Protein AF-A0A2E5IYS9-F1 (afdb_monomer_lite)

Foldseek 3Di:
DDDDPPPDPPVLVVLVVVLVVLVVVLVVLVVQLVVLVVQLVVLVVQLVVCVPPPPCVVVNVVSVVSNVVSVVSNVVSVVVSVVSVVVSVVSVVVSCCVPVDDPDD

Sequence (105 aa):
MTPTKRFSGSGNSVYQAYVARQRRSLKVERSLLAQAQVRVLEAWFCCLTFSDEPGFEPDLHDARAELRDAEAELDAVEARVTRAEARLEKFERRLLSLTTGPPEA

pLDDT: mean 85.9, std 15.93, range [38.19, 98.12]

Secondary structure (DSSP, 8-state):
--------THHHHHHHHHHHHHHHHHHHHHHHHHHHHHHHHHHHHHHHHHTT-TT-HHHHHHHHHHHHHHHHHHHHHHHHHHHHHHHHHHHHHHHHHHHH-SPP-

Radius of gyration: 23.84 Å; chains: 1; bounding box: 58×21×71 Å

Structure (mmCIF, N/CA/C/O backbone):
data_AF-A0A2E5IYS9-F1
#
_entry.id   AF-A0A2E5IYS9-F1
#
loop_
_atom_site.group_PDB
_atom_site.id
_atom_site.type_symbol
_atom_site.label_atom_id
_atom_site.label_alt_id
_atom_site.label_comp_id
_atom_site.label_asym_id
_atom_site.label_entity_id
_atom_site.label_seq_id
_atom_site.pdbx_PDB_ins_code
_atom_site.Cartn_x
_atom_site.Cartn_y
_atom_site.Cartn_z
_atom_site.occupancy
_atom_site.B_iso_or_equiv
_atom_site.auth_seq_id
_atom_site.auth_comp_id
_atom_site.auth_asym_id
_atom_site.auth_atom_id
_atom_site.pdbx_PDB_model_num
ATOM 1 N N . MET A 1 1 ? -34.200 7.551 43.328 1.00 38.19 1 MET A N 1
ATOM 2 C CA . MET A 1 1 ? -33.275 6.540 42.772 1.00 38.19 1 MET A CA 1
ATOM 3 C C . MET A 1 1 ? -33.584 6.376 41.294 1.00 38.19 1 MET A C 1
ATOM 5 O O . MET A 1 1 ? -34.593 5.778 40.949 1.00 38.19 1 MET A O 1
ATOM 9 N N . THR A 1 2 ? -32.796 7.001 40.425 1.00 40.88 2 THR A N 1
ATOM 10 C CA . THR A 1 2 ? -32.927 6.866 38.970 1.00 40.88 2 THR A CA 1
ATOM 11 C C . THR A 1 2 ? -32.216 5.587 38.518 1.00 40.88 2 THR A C 1
ATOM 13 O O . THR A 1 2 ? -31.092 5.338 38.953 1.00 40.88 2 THR A O 1
ATOM 16 N N . PRO A 1 3 ? -32.838 4.746 37.675 1.00 45.06 3 PRO A N 1
ATOM 17 C CA . PRO A 1 3 ? -32.203 3.525 37.216 1.00 45.06 3 PRO A CA 1
ATOM 18 C C . PRO A 1 3 ? -31.134 3.889 36.184 1.00 45.06 3 PRO A C 1
ATOM 20 O O . PRO A 1 3 ? -31.432 4.388 35.096 1.00 45.06 3 PRO A O 1
ATOM 23 N N . THR A 1 4 ? -29.872 3.638 36.524 1.00 47.44 4 THR A N 1
ATOM 24 C CA . THR A 1 4 ? -28.757 3.647 35.579 1.00 47.44 4 THR A CA 1
ATOM 25 C C . THR A 1 4 ? -29.016 2.561 34.539 1.00 47.44 4 THR A C 1
ATOM 27 O O . THR A 1 4 ? -28.818 1.370 34.779 1.00 47.44 4 THR A O 1
ATOM 30 N N . LYS A 1 5 ? -29.507 2.973 33.363 1.00 47.66 5 LYS A N 1
ATOM 31 C CA . LYS A 1 5 ? -29.564 2.127 32.168 1.00 47.66 5 LYS A CA 1
ATOM 32 C C . LYS A 1 5 ? -28.145 1.638 31.880 1.00 47.66 5 LYS A C 1
ATOM 34 O O . LYS A 1 5 ? -27.349 2.357 31.282 1.00 47.66 5 LYS A O 1
ATOM 39 N N . ARG A 1 6 ? -27.824 0.414 32.308 1.00 46.47 6 ARG A N 1
ATOM 40 C CA . ARG A 1 6 ? -26.658 -0.322 31.818 1.00 46.47 6 ARG A CA 1
ATOM 41 C C . ARG A 1 6 ? -26.861 -0.496 30.318 1.00 46.47 6 ARG A C 1
ATOM 43 O O . ARG A 1 6 ? -27.711 -1.274 29.890 1.00 46.47 6 ARG A O 1
ATOM 50 N N . PHE A 1 7 ? -26.139 0.297 29.533 1.00 50.25 7 PHE A N 1
ATOM 51 C CA . PHE A 1 7 ? -26.120 0.173 28.084 1.00 50.25 7 PHE A CA 1
ATOM 52 C C . PHE A 1 7 ? -25.665 -1.252 27.749 1.00 50.25 7 PHE A C 1
ATOM 54 O O . PHE A 1 7 ? -24.595 -1.699 28.156 1.00 50.25 7 PHE A O 1
ATOM 61 N N . SER A 1 8 ? -26.552 -1.996 27.097 1.00 48.25 8 SER A N 1
ATOM 62 C CA . SER A 1 8 ? -26.443 -3.429 26.837 1.00 48.25 8 SER A CA 1
ATOM 63 C C . SER A 1 8 ? -25.140 -3.796 26.117 1.00 48.25 8 SER A C 1
ATOM 65 O O . SER A 1 8 ? -24.827 -3.207 25.080 1.00 48.25 8 SER A O 1
ATOM 67 N N . GLY A 1 9 ? -24.446 -4.835 26.595 1.00 55.09 9 GLY A N 1
ATOM 68 C CA . GLY A 1 9 ? -23.176 -5.358 26.060 1.00 55.09 9 GLY A CA 1
ATOM 69 C C . GLY A 1 9 ? -23.169 -5.814 24.589 1.00 55.09 9 GLY A C 1
ATOM 70 O O . GLY A 1 9 ? -22.120 -6.186 24.074 1.00 55.09 9 GLY A O 1
ATOM 71 N N . SER A 1 10 ? -24.298 -5.732 23.880 1.00 59.69 10 SER A N 1
ATOM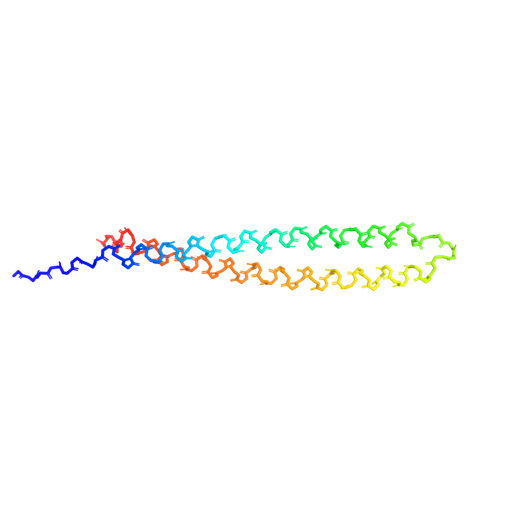 72 C CA . SER A 1 10 ? -24.412 -6.036 22.447 1.00 59.69 10 SER A CA 1
ATOM 73 C C . SER A 1 10 ? -23.680 -5.010 21.563 1.00 59.69 10 SER A C 1
ATOM 75 O 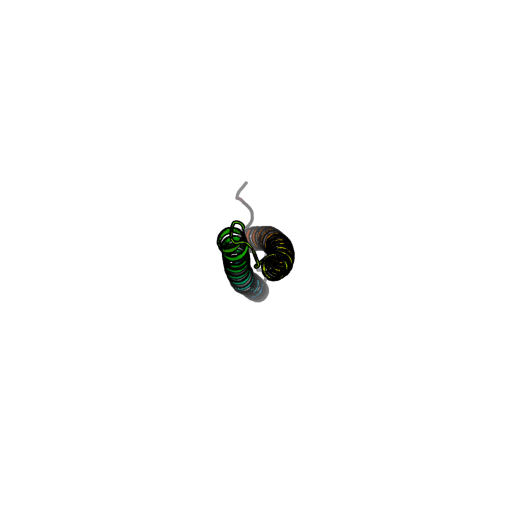O . SER A 1 10 ? -22.867 -5.393 20.719 1.00 59.69 10 SER A O 1
ATOM 77 N N . GLY A 1 11 ? -23.870 -3.704 21.804 1.00 62.50 11 GLY A N 1
ATOM 78 C CA . GLY A 1 11 ? -23.308 -2.636 20.959 1.00 62.50 11 GLY A CA 1
ATOM 79 C C . GLY A 1 11 ? -21.780 -2.527 21.016 1.00 62.50 11 GLY A C 1
ATOM 80 O O . GLY A 1 11 ? -21.137 -2.292 19.991 1.00 62.50 11 GLY A O 1
ATOM 81 N N . ASN A 1 12 ? -21.188 -2.785 22.189 1.00 71.44 12 ASN A N 1
ATOM 82 C CA . ASN A 1 12 ? -19.733 -2.847 22.339 1.00 71.44 12 ASN A CA 1
ATOM 83 C C . ASN A 1 12 ? -19.138 -4.033 21.567 1.00 71.44 12 ASN A C 1
ATOM 85 O O . ASN A 1 12 ? -18.109 -3.863 20.919 1.00 71.44 12 ASN A O 1
ATOM 89 N N . SER A 1 13 ? -19.806 -5.193 21.545 1.00 80.81 13 SER A N 1
ATOM 90 C CA . SER A 1 13 ? -19.317 -6.360 20.793 1.00 80.81 13 SER A CA 1
ATOM 91 C C . SER A 1 13 ? -19.320 -6.127 19.272 1.00 80.81 13 SER A C 1
ATOM 93 O O . SER A 1 13 ? -18.363 -6.482 18.584 1.00 80.81 13 SER A O 1
ATOM 95 N N . VAL A 1 14 ? -20.342 -5.439 18.742 1.00 89.44 14 VAL A N 1
ATOM 96 C CA . VAL A 1 14 ? -20.441 -5.114 17.308 1.00 89.44 14 VAL A CA 1
ATOM 97 C C . VAL A 1 14 ? -19.369 -4.104 16.900 1.00 89.44 14 VAL A C 1
ATOM 99 O O . VAL A 1 14 ? -18.710 -4.271 15.872 1.00 89.44 14 VAL A O 1
ATOM 102 N N . TYR A 1 15 ? -19.144 -3.071 17.716 1.00 90.38 15 TYR A N 1
ATOM 103 C CA . TYR A 1 15 ? -18.116 -2.071 17.433 1.00 90.38 15 TYR A CA 1
ATOM 104 C C . TYR A 1 15 ? -16.695 -2.651 17.545 1.00 90.38 15 TYR A C 1
ATOM 106 O O . TYR A 1 15 ? -15.847 -2.371 16.698 1.00 90.38 15 TYR A O 1
ATOM 114 N N . GLN A 1 16 ? -16.447 -3.533 18.518 1.00 91.44 16 GLN A N 1
ATOM 115 C CA . GLN A 1 16 ? -15.200 -4.302 18.610 1.00 91.44 16 GLN A CA 1
ATOM 116 C C . GLN A 1 16 ? -14.963 -5.155 17.358 1.00 91.44 16 GLN A C 1
ATOM 118 O O . GLN A 1 16 ? -13.869 -5.121 16.789 1.00 91.44 16 GLN A O 1
ATOM 123 N N . ALA A 1 17 ? -15.986 -5.871 16.881 1.00 93.56 17 ALA A N 1
ATOM 124 C CA . ALA A 1 17 ? -15.896 -6.664 15.656 1.00 93.56 17 ALA A CA 1
ATOM 125 C C . ALA A 1 17 ? -15.594 -5.793 14.423 1.00 93.56 17 ALA A C 1
ATOM 127 O O . ALA A 1 17 ? -14.787 -6.179 13.570 1.00 93.56 17 ALA A O 1
ATOM 128 N N . TYR A 1 18 ? -16.185 -4.596 14.348 1.00 94.25 18 TYR A N 1
ATOM 129 C CA . TYR A 1 18 ? -15.888 -3.620 13.302 1.00 94.25 18 TYR A CA 1
ATOM 130 C C . TYR A 1 18 ? -14.421 -3.163 13.339 1.00 94.25 18 TYR A C 1
ATOM 132 O O . TYR A 1 18 ? -13.741 -3.237 12.315 1.00 94.25 18 TYR A O 1
ATOM 140 N N . VAL A 1 19 ? -13.898 -2.766 14.505 1.00 95.31 19 VAL A N 1
ATOM 141 C CA . VAL A 1 19 ? -12.484 -2.370 14.664 1.00 95.31 19 VAL A CA 1
ATOM 142 C C . VAL A 1 19 ? -11.549 -3.524 14.292 1.00 95.31 19 VAL A C 1
ATOM 144 O O . VAL A 1 19 ? -10.589 -3.332 13.546 1.00 95.31 19 VAL A O 1
ATOM 147 N N . ALA A 1 20 ? -11.862 -4.749 14.719 1.00 95.12 20 ALA A N 1
ATOM 148 C CA . ALA A 1 20 ? -11.093 -5.935 14.349 1.00 95.12 20 ALA A CA 1
ATOM 149 C C . ALA A 1 20 ? -11.085 -6.182 12.827 1.00 95.12 20 ALA A C 1
ATOM 151 O O . ALA A 1 20 ? -10.059 -6.573 12.267 1.00 95.12 20 ALA A O 1
ATOM 152 N N . ARG A 1 21 ? -12.202 -5.923 12.133 1.00 96.06 21 ARG A N 1
ATOM 153 C CA . ARG A 1 21 ? -12.264 -5.982 10.664 1.00 96.06 21 ARG A CA 1
ATOM 154 C C . ARG A 1 21 ? -11.397 -4.902 10.017 1.00 96.06 21 ARG A C 1
ATOM 156 O O . ARG A 1 21 ? -10.685 -5.218 9.069 1.00 96.06 21 ARG A O 1
ATOM 163 N N . GLN A 1 22 ? -11.418 -3.673 10.533 1.00 96.94 22 GLN A N 1
ATOM 164 C CA . GLN A 1 22 ? -10.568 -2.587 10.030 1.00 96.94 22 GLN A CA 1
ATOM 165 C C . GLN A 1 22 ? -9.076 -2.915 10.190 1.00 96.94 22 GLN A C 1
ATOM 167 O O . GLN A 1 22 ? -8.320 -2.737 9.242 1.00 96.94 22 GLN A O 1
ATOM 172 N N . ARG A 1 23 ? -8.660 -3.508 11.320 1.00 97.00 23 ARG A N 1
ATOM 173 C CA . ARG A 1 23 ? -7.280 -4.000 11.519 1.00 97.00 23 ARG A CA 1
ATOM 174 C C . ARG A 1 23 ? -6.868 -5.038 10.477 1.00 97.00 23 ARG A C 1
ATOM 176 O O . ARG A 1 23 ? -5.776 -4.954 9.923 1.00 97.00 23 ARG A O 1
ATOM 183 N N . ARG A 1 24 ? -7.741 -6.011 10.187 1.00 96.94 24 ARG A N 1
ATOM 184 C CA . ARG A 1 24 ? -7.480 -7.012 9.137 1.00 96.94 24 ARG A CA 1
ATOM 185 C C . ARG A 1 24 ? -7.373 -6.368 7.758 1.00 96.94 24 ARG A C 1
ATOM 187 O O . ARG A 1 24 ? -6.467 -6.717 7.015 1.00 96.94 24 ARG A O 1
ATOM 194 N N . SER A 1 25 ? -8.254 -5.418 7.447 1.00 94.88 25 SER A N 1
ATOM 195 C CA . SER A 1 25 ? -8.195 -4.662 6.192 1.00 94.88 25 SER A CA 1
ATOM 196 C C . SER A 1 25 ? -6.878 -3.899 6.065 1.00 94.88 25 SER A C 1
ATOM 198 O O . SER A 1 25 ? -6.211 -4.012 5.046 1.00 94.88 25 SER A O 1
ATOM 200 N N . LEU A 1 26 ? -6.458 -3.188 7.116 1.00 96.19 26 LEU A N 1
ATOM 201 C CA . LEU A 1 26 ? -5.195 -2.452 7.127 1.00 96.19 26 LEU A CA 1
ATOM 202 C C . LEU A 1 26 ? -3.985 -3.381 6.964 1.00 96.19 26 LEU A C 1
ATOM 204 O O . LEU A 1 26 ? -3.026 -3.024 6.290 1.00 9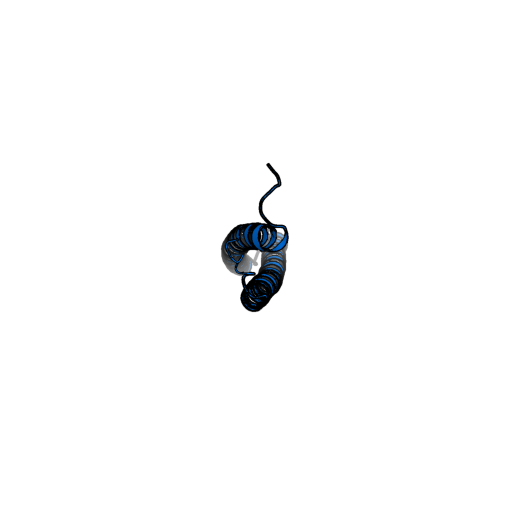6.19 26 LEU A O 1
ATOM 208 N N . LYS A 1 27 ? -4.028 -4.589 7.539 1.00 96.94 27 LYS A N 1
ATOM 209 C CA . LYS A 1 27 ? -2.978 -5.591 7.321 1.00 96.94 27 LYS A CA 1
ATOM 210 C C . LYS A 1 27 ? -2.842 -5.949 5.836 1.00 96.94 27 LYS A C 1
ATOM 212 O O . LYS A 1 27 ? -1.721 -6.046 5.358 1.00 96.94 27 LYS A O 1
ATOM 217 N N . VAL A 1 28 ? -3.960 -6.109 5.123 1.00 95.69 28 VAL A N 1
ATOM 218 C CA . VAL A 1 28 ? -3.953 -6.363 3.672 1.00 95.69 28 VAL A CA 1
ATOM 219 C C . VAL A 1 28 ? -3.379 -5.168 2.911 1.00 95.69 28 VAL A C 1
ATOM 221 O O . VAL A 1 28 ? -2.500 -5.360 2.082 1.00 95.69 28 VAL A O 1
ATOM 224 N N . GLU A 1 29 ? -3.805 -3.942 3.229 1.00 94.88 29 GLU A N 1
ATOM 225 C CA . GLU A 1 29 ? -3.270 -2.720 2.601 1.00 94.88 29 GLU A CA 1
ATOM 226 C C . GLU A 1 29 ? -1.752 -2.585 2.809 1.00 94.88 29 GLU A C 1
ATOM 228 O O . GLU A 1 29 ? -1.025 -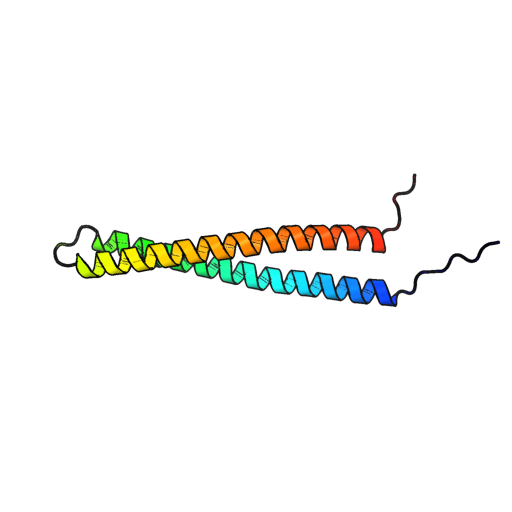2.284 1.872 1.00 94.88 29 GLU A O 1
ATOM 233 N N . ARG A 1 30 ? -1.242 -2.897 4.007 1.00 97.06 30 ARG A N 1
ATOM 234 C CA . ARG A 1 30 ? 0.206 -2.913 4.280 1.00 97.06 30 ARG A CA 1
ATOM 235 C C . ARG A 1 30 ? 0.947 -4.006 3.506 1.00 97.06 30 ARG A C 1
ATOM 237 O O . ARG A 1 30 ? 2.092 -3.803 3.120 1.00 97.06 30 ARG A O 1
ATOM 244 N N . SER A 1 31 ? 0.319 -5.158 3.273 1.00 97.06 31 SER A N 1
ATOM 245 C CA . SER A 1 31 ? 0.893 -6.188 2.399 1.00 97.06 31 SER A CA 1
ATOM 246 C C . SER A 1 31 ? 0.951 -5.732 0.941 1.00 97.06 31 SER A C 1
ATOM 248 O O . SER A 1 31 ? 1.946 -6.004 0.280 1.00 97.06 31 SER A O 1
ATOM 250 N N . LEU A 1 32 ? -0.069 -5.016 0.456 1.00 95.94 32 LEU A N 1
ATOM 251 C CA . LEU A 1 32 ? -0.046 -4.406 -0.878 1.00 95.94 32 LEU A CA 1
ATOM 252 C C . LEU A 1 32 ? 1.035 -3.327 -0.981 1.00 95.94 32 LEU A C 1
ATOM 254 O O . LEU A 1 32 ? 1.748 -3.289 -1.974 1.00 95.94 32 LEU A O 1
ATOM 258 N N . LEU A 1 33 ? 1.210 -2.512 0.064 1.00 97.75 33 LEU A N 1
ATOM 259 C CA . LEU A 1 33 ? 2.282 -1.517 0.125 1.00 97.75 33 LEU A CA 1
ATOM 260 C C . LEU A 1 33 ? 3.657 -2.173 -0.025 1.00 97.75 33 LEU A C 1
ATOM 262 O O . LEU A 1 33 ? 4.448 -1.756 -0.862 1.00 97.75 33 LEU A O 1
ATOM 266 N N . ALA A 1 34 ? 3.916 -3.242 0.730 1.00 97.06 34 ALA A N 1
ATOM 267 C CA . ALA A 1 34 ? 5.174 -3.975 0.619 1.00 97.06 34 ALA A CA 1
ATOM 268 C C . ALA A 1 34 ? 5.393 -4.551 -0.794 1.00 97.06 34 ALA A C 1
ATOM 270 O O . ALA A 1 34 ? 6.511 -4.529 -1.296 1.00 97.06 34 ALA A O 1
ATOM 271 N N . GLN A 1 35 ? 4.338 -5.040 -1.454 1.00 97.25 35 GLN A N 1
ATOM 272 C CA . GLN A 1 35 ? 4.430 -5.533 -2.834 1.00 97.25 35 GLN A CA 1
ATOM 273 C C . GLN A 1 35 ? 4.727 -4.408 -3.832 1.00 97.25 35 GLN A C 1
ATOM 275 O O . GLN A 1 35 ? 5.578 -4.587 -4.697 1.00 97.25 35 GLN A O 1
ATOM 280 N N . ALA A 1 36 ? 4.078 -3.249 -3.694 1.00 96.00 36 ALA A N 1
ATOM 281 C CA . ALA A 1 36 ? 4.343 -2.084 -4.537 1.00 96.00 36 ALA A CA 1
ATOM 282 C C . ALA A 1 36 ? 5.787 -1.581 -4.365 1.00 96.00 36 ALA A C 1
ATOM 284 O O . ALA A 1 36 ? 6.465 -1.310 -5.350 1.00 96.00 36 ALA A O 1
ATOM 285 N N . GLN A 1 37 ? 6.299 -1.554 -3.129 1.00 97.81 37 GLN A N 1
ATOM 286 C CA . GLN A 1 37 ? 7.698 -1.209 -2.852 1.00 97.81 37 GLN A CA 1
ATOM 287 C C . GLN A 1 37 ? 8.676 -2.164 -3.547 1.00 97.81 37 GLN A C 1
ATOM 289 O O . GLN A 1 37 ? 9.656 -1.712 -4.134 1.00 97.81 37 GLN A O 1
ATOM 294 N N . VAL A 1 38 ? 8.407 -3.475 -3.518 1.00 97.19 38 VAL A N 1
ATOM 295 C CA . VAL A 1 38 ? 9.230 -4.464 -4.235 1.00 97.19 38 VAL A CA 1
ATOM 296 C C . VAL A 1 38 ? 9.189 -4.222 -5.743 1.00 97.19 38 VAL A C 1
ATOM 298 O O . VAL A 1 38 ? 10.247 -4.185 -6.359 1.00 97.19 38 VAL A O 1
ATOM 301 N N . ARG A 1 39 ? 8.010 -3.971 -6.327 1.00 95.00 39 ARG A N 1
ATOM 302 C CA . ARG A 1 39 ? 7.881 -3.681 -7.767 1.00 95.00 39 ARG A CA 1
ATOM 303 C C . ARG A 1 39 ? 8.667 -2.450 -8.199 1.00 95.00 39 ARG A C 1
ATOM 305 O O . ARG A 1 39 ? 9.333 -2.489 -9.226 1.00 95.00 39 ARG A O 1
ATOM 312 N N . VAL A 1 40 ? 8.615 -1.374 -7.415 1.00 96.94 40 VAL A N 1
ATOM 313 C CA . VAL A 1 40 ? 9.409 -0.166 -7.689 1.00 96.94 40 VAL A CA 1
ATOM 314 C C . VAL A 1 40 ? 10.899 -0.493 -7.674 1.00 96.94 40 VAL A C 1
ATOM 316 O O . VAL A 1 40 ? 11.622 -0.085 -8.578 1.00 96.94 40 VAL A O 1
ATOM 319 N N . LEU A 1 41 ? 11.364 -1.266 -6.688 1.00 96.06 41 LEU A N 1
ATOM 320 C CA . LEU A 1 41 ? 12.767 -1.679 -6.613 1.00 96.06 41 LEU A CA 1
ATOM 321 C C . LEU A 1 41 ? 13.181 -2.564 -7.796 1.00 96.06 41 LEU A C 1
ATOM 323 O O . LEU A 1 41 ? 14.273 -2.379 -8.328 1.00 96.06 41 LEU A O 1
ATOM 327 N N . GLU A 1 42 ? 12.323 -3.492 -8.221 1.00 93.44 42 GLU A N 1
ATOM 328 C CA . GLU A 1 42 ? 12.553 -4.343 -9.394 1.00 93.44 42 GLU A CA 1
ATOM 329 C C . GLU A 1 42 ? 12.662 -3.503 -10.674 1.00 93.44 42 GLU A C 1
ATOM 331 O O . GLU A 1 42 ? 13.664 -3.599 -11.384 1.00 93.44 42 GLU A O 1
ATOM 336 N N . ALA A 1 43 ? 11.699 -2.613 -10.925 1.00 91.69 43 ALA A N 1
ATOM 337 C CA . ALA A 1 43 ? 11.705 -1.738 -12.098 1.00 91.69 43 ALA A CA 1
ATOM 338 C C . ALA A 1 43 ? 12.904 -0.772 -12.097 1.00 91.69 43 ALA A C 1
ATOM 340 O O . ALA A 1 43 ? 13.530 -0.526 -13.133 1.00 91.69 43 ALA A O 1
ATOM 341 N N . TRP A 1 44 ? 13.275 -0.259 -10.922 1.00 94.81 44 TRP A N 1
ATOM 342 C CA . TRP A 1 44 ? 14.450 0.591 -10.761 1.00 94.81 44 TRP A CA 1
ATOM 343 C C . TRP A 1 44 ? 15.747 -0.169 -11.052 1.00 94.81 44 TRP A C 1
ATOM 345 O O . TRP A 1 44 ? 16.619 0.340 -11.759 1.00 94.81 44 TRP A O 1
ATOM 355 N N . PHE A 1 45 ? 15.865 -1.409 -10.569 1.00 92.19 45 PHE A N 1
ATOM 356 C CA . PHE A 1 45 ? 17.017 -2.265 -10.845 1.00 92.19 45 PHE A CA 1
ATOM 357 C C . PHE A 1 45 ? 17.141 -2.595 -12.339 1.00 92.19 45 PHE A C 1
ATOM 359 O O . PHE A 1 45 ? 18.245 -2.531 -12.884 1.00 92.19 45 PHE A O 1
ATOM 366 N N . CYS A 1 46 ? 16.027 -2.872 -13.024 1.00 87.44 46 CYS A N 1
ATOM 367 C CA . CYS A 1 46 ? 16.005 -3.028 -14.479 1.00 87.44 46 CYS A CA 1
ATOM 368 C C . CYS A 1 46 ? 16.526 -1.769 -15.184 1.00 87.44 46 CYS A C 1
ATOM 370 O O . CYS A 1 46 ? 17.432 -1.865 -16.009 1.00 87.44 46 CYS A O 1
ATOM 372 N N . CYS A 1 47 ? 16.036 -0.584 -14.807 1.00 88.00 47 CYS A N 1
ATOM 373 C CA . CYS A 1 47 ? 16.506 0.678 -15.385 1.00 88.00 47 CYS A CA 1
ATOM 374 C C . CYS A 1 47 ? 18.016 0.892 -15.212 1.00 88.00 47 CYS A C 1
ATOM 376 O O . CYS A 1 47 ? 18.667 1.372 -16.138 1.00 88.00 47 CYS A O 1
ATOM 378 N N . LEU A 1 48 ? 18.570 0.557 -14.043 1.00 87.62 48 LEU A N 1
ATOM 379 C CA . LEU A 1 48 ? 20.004 0.688 -13.781 1.00 87.62 48 LEU A CA 1
ATOM 380 C C . LEU A 1 48 ? 20.855 -0.334 -14.527 1.00 87.62 48 LEU A C 1
ATOM 382 O O . LEU A 1 48 ? 21.957 -0.012 -14.951 1.00 87.62 48 LEU A O 1
ATOM 386 N N . THR A 1 49 ? 20.374 -1.569 -14.656 1.00 85.19 49 THR A N 1
ATOM 387 C CA . THR A 1 49 ? 21.166 -2.651 -15.255 1.00 85.19 49 THR A CA 1
ATOM 388 C C . THR A 1 49 ? 21.464 -2.363 -16.724 1.00 85.19 49 THR A C 1
ATOM 390 O O . THR A 1 49 ? 22.573 -2.614 -17.183 1.00 85.19 49 THR A O 1
ATOM 393 N N . PHE A 1 50 ? 20.502 -1.783 -17.442 1.00 77.19 50 PHE A N 1
ATOM 394 C CA . PHE A 1 50 ? 20.629 -1.528 -18.876 1.00 77.19 50 PHE A CA 1
ATOM 395 C C . PHE A 1 50 ? 21.069 -0.099 -19.215 1.00 77.19 50 PHE A C 1
ATOM 397 O O . PHE A 1 50 ? 21.294 0.185 -20.386 1.00 77.19 50 PHE A O 1
ATOM 404 N N . SER A 1 51 ? 21.216 0.811 -18.236 1.00 79.50 51 SER A N 1
ATOM 405 C CA . SER A 1 51 ? 21.433 2.247 -18.506 1.00 79.50 51 SER A CA 1
ATOM 406 C C . SER A 1 51 ? 22.687 2.569 -19.317 1.00 79.50 51 SER A C 1
ATOM 408 O O . SER A 1 51 ? 22.697 3.586 -20.010 1.00 79.50 51 SER A O 1
ATOM 410 N N . ASP A 1 52 ? 23.705 1.711 -19.240 1.00 82.75 52 ASP A N 1
ATOM 411 C CA . ASP A 1 52 ? 25.002 1.902 -19.894 1.00 82.75 52 ASP A CA 1
ATOM 412 C C . ASP A 1 52 ? 25.252 0.905 -21.044 1.00 82.75 52 ASP A C 1
ATOM 414 O O . ASP A 1 52 ? 26.331 0.917 -21.643 1.00 82.75 52 ASP A O 1
ATOM 418 N N . GLU A 1 53 ? 24.279 0.045 -21.375 1.00 80.19 53 GLU A N 1
ATOM 419 C CA . GLU A 1 53 ? 24.424 -0.945 -22.447 1.00 80.19 53 GLU A CA 1
ATOM 420 C C . GLU A 1 53 ? 23.906 -0.399 -23.793 1.00 80.19 53 GLU A C 1
ATOM 422 O O . GLU A 1 53 ? 22.705 -0.160 -23.953 1.00 80.19 53 GLU A O 1
ATOM 427 N N . PRO A 1 54 ? 24.781 -0.203 -24.799 1.00 81.12 54 PRO A N 1
ATOM 428 C CA . PRO A 1 54 ? 24.351 0.254 -26.117 1.00 81.12 54 PRO A CA 1
ATOM 429 C C . PRO A 1 54 ? 23.489 -0.810 -26.811 1.00 81.12 54 PRO A C 1
ATOM 431 O O . PRO A 1 54 ? 23.836 -1.991 -26.809 1.00 81.12 54 PRO A O 1
ATOM 434 N N . GLY A 1 55 ? 22.400 -0.387 -27.461 1.00 83.38 55 GLY A N 1
ATOM 435 C CA . GLY A 1 55 ? 21.464 -1.279 -28.158 1.00 83.38 55 GLY A CA 1
ATOM 436 C C . GLY A 1 55 ? 20.234 -1.698 -27.344 1.00 83.38 55 GLY A C 1
ATOM 437 O O . GLY A 1 55 ? 19.356 -2.356 -27.900 1.00 83.38 55 GLY A O 1
ATOM 438 N N . PHE A 1 56 ? 20.146 -1.298 -26.072 1.00 82.50 56 PHE A N 1
ATOM 439 C CA . PHE A 1 56 ? 19.001 -1.543 -25.183 1.00 82.50 56 PHE A CA 1
ATOM 440 C C . PHE A 1 56 ? 18.094 -0.313 -25.018 1.00 82.50 56 PHE A C 1
ATOM 442 O O . PHE A 1 56 ? 17.280 -0.253 -24.101 1.00 82.50 56 PHE A O 1
ATOM 449 N N . GLU A 1 57 ? 18.204 0.700 -25.880 1.00 85.38 57 GLU A N 1
ATOM 450 C CA . GLU A 1 57 ? 17.436 1.945 -25.756 1.00 85.38 57 GLU A CA 1
ATOM 451 C C . GLU A 1 57 ? 15.905 1.741 -25.742 1.00 85.38 57 GLU A C 1
ATOM 453 O O . GLU A 1 57 ? 15.243 2.420 -24.949 1.00 85.38 57 GLU A O 1
ATOM 458 N N . PRO A 1 58 ? 15.314 0.836 -26.555 1.00 79.38 58 PRO A N 1
ATOM 459 C CA . PRO A 1 58 ? 13.888 0.517 -26.469 1.00 79.38 58 PRO A CA 1
ATOM 460 C C . PRO A 1 58 ? 13.515 -0.145 -25.136 1.00 79.38 58 PRO A C 1
ATOM 462 O O . PRO A 1 58 ? 12.571 0.291 -24.485 1.00 79.38 58 PRO A O 1
ATOM 465 N N . ASP A 1 59 ? 14.307 -1.118 -24.682 1.00 83.62 59 ASP A N 1
ATOM 466 C CA . ASP A 1 59 ? 14.060 -1.833 -23.424 1.00 83.62 59 ASP A CA 1
ATOM 467 C C . ASP A 1 59 ? 14.188 -0.894 -22.212 1.00 83.62 59 ASP A C 1
ATOM 469 O O . ASP A 1 59 ? 13.407 -0.959 -21.266 1.00 83.62 59 ASP A O 1
ATOM 473 N N . LEU A 1 60 ? 15.122 0.060 -22.264 1.00 87.19 60 LEU A N 1
ATOM 474 C CA . LEU A 1 60 ? 15.252 1.151 -21.295 1.00 87.19 60 LEU A CA 1
ATOM 475 C C . LEU A 1 60 ? 14.049 2.095 -21.298 1.00 87.19 60 LEU A C 1
ATOM 477 O O . LEU A 1 60 ? 13.692 2.635 -20.249 1.00 87.19 60 LEU A O 1
ATOM 481 N N . HIS A 1 61 ? 13.460 2.365 -22.464 1.00 89.75 61 HIS A N 1
ATOM 482 C CA . HIS A 1 61 ? 12.266 3.200 -22.554 1.00 89.75 61 HIS A CA 1
ATOM 483 C C . HIS A 1 61 ? 11.086 2.529 -21.853 1.00 89.75 61 HIS A C 1
ATOM 485 O O . HIS A 1 61 ? 10.434 3.172 -21.023 1.00 89.75 61 HIS A O 1
ATOM 491 N N . ASP A 1 62 ? 10.880 1.245 -22.134 1.00 88.94 62 ASP A N 1
ATOM 492 C CA . ASP A 1 62 ? 9.817 0.439 -21.542 1.00 88.94 62 ASP A CA 1
ATOM 493 C C . ASP A 1 62 ? 10.046 0.260 -20.034 1.00 88.94 62 ASP A C 1
ATOM 495 O O . ASP A 1 62 ? 9.156 0.569 -19.242 1.00 88.94 62 ASP A O 1
ATOM 499 N N . ALA A 1 63 ? 11.270 -0.064 -19.600 1.00 88.88 63 ALA A N 1
ATOM 500 C CA . ALA A 1 63 ? 11.619 -0.158 -18.180 1.00 88.88 63 ALA A CA 1
ATOM 501 C C . ALA A 1 63 ? 11.369 1.159 -17.417 1.00 88.88 63 ALA A C 1
ATOM 503 O O . ALA A 1 63 ? 10.893 1.157 -16.281 1.00 88.88 63 ALA A O 1
ATOM 504 N N . ARG A 1 64 ? 11.633 2.318 -18.040 1.00 92.00 64 ARG A N 1
ATOM 505 C CA . ARG A 1 64 ? 11.331 3.637 -17.448 1.00 92.00 64 ARG A CA 1
ATOM 506 C C . ARG A 1 64 ? 9.839 3.952 -17.412 1.00 92.00 64 ARG A C 1
ATOM 508 O O . ARG A 1 64 ? 9.434 4.823 -16.637 1.00 92.00 64 ARG A O 1
ATOM 515 N N . ALA A 1 65 ? 9.044 3.372 -18.305 1.00 93.25 65 ALA A N 1
ATOM 516 C CA . ALA A 1 65 ? 7.592 3.480 -18.249 1.00 93.25 65 ALA A CA 1
ATOM 517 C C . ALA A 1 65 ? 7.056 2.618 -17.099 1.00 93.25 65 ALA A C 1
ATOM 519 O O . ALA A 1 65 ? 6.337 3.137 -16.249 1.00 93.25 65 ALA A O 1
ATOM 520 N N . GLU A 1 66 ? 7.517 1.370 -16.993 1.00 93.00 66 GLU A N 1
ATOM 521 C CA . GLU A 1 66 ? 7.169 0.467 -15.891 1.00 93.00 66 GLU A CA 1
ATOM 522 C C . GLU A 1 66 ? 7.548 1.039 -14.522 1.00 93.00 66 GLU A C 1
ATOM 524 O O . GLU A 1 66 ? 6.746 0.981 -13.593 1.00 93.00 66 GLU A O 1
ATOM 529 N N . LEU A 1 67 ? 8.730 1.653 -14.395 1.00 95.19 67 LEU A N 1
ATOM 530 C CA . LEU A 1 67 ? 9.137 2.316 -13.155 1.00 95.19 67 LEU A CA 1
ATOM 531 C C . LEU A 1 67 ? 8.168 3.441 -12.772 1.00 95.19 67 LEU A C 1
ATOM 533 O O . LEU A 1 67 ? 7.746 3.512 -11.623 1.00 95.19 67 LEU A O 1
ATOM 537 N N . ARG A 1 68 ? 7.770 4.284 -13.732 1.00 96.81 68 ARG A N 1
ATOM 538 C CA . ARG A 1 68 ? 6.814 5.375 -13.482 1.00 96.81 68 ARG A CA 1
ATOM 539 C C . ARG A 1 68 ? 5.442 4.853 -13.061 1.00 96.81 68 ARG A C 1
ATOM 541 O O . ARG A 1 68 ? 4.826 5.418 -12.159 1.00 96.81 68 ARG A O 1
ATOM 548 N N . ASP A 1 69 ? 4.976 3.778 -13.687 1.00 96.44 69 ASP A N 1
ATOM 549 C CA . ASP A 1 69 ? 3.708 3.145 -13.326 1.00 96.44 69 ASP A CA 1
ATOM 550 C C . ASP A 1 69 ? 3.779 2.506 -11.929 1.00 96.44 69 ASP A C 1
ATOM 552 O O . ASP A 1 69 ? 2.850 2.658 -11.130 1.00 96.44 69 ASP A O 1
ATOM 556 N N . ALA A 1 70 ? 4.896 1.852 -11.596 1.00 95.44 70 ALA A N 1
ATOM 557 C CA . ALA A 1 70 ? 5.133 1.275 -10.276 1.00 95.44 70 ALA A CA 1
ATOM 558 C C . ALA A 1 70 ? 5.214 2.352 -9.179 1.00 95.44 70 ALA A C 1
ATOM 560 O O . ALA A 1 70 ? 4.635 2.175 -8.106 1.00 95.44 70 ALA A O 1
ATOM 561 N N . GLU A 1 71 ? 5.883 3.480 -9.441 1.00 97.75 71 GLU A N 1
ATOM 562 C CA . GLU A 1 71 ? 5.944 4.632 -8.529 1.00 97.75 71 GLU A CA 1
ATOM 563 C C . GLU A 1 71 ? 4.546 5.218 -8.285 1.00 97.75 71 GLU A C 1
ATOM 565 O O . GLU A 1 71 ? 4.156 5.450 -7.140 1.00 97.75 71 GLU A O 1
ATOM 570 N N . ALA A 1 72 ? 3.743 5.373 -9.341 1.00 97.25 72 ALA A N 1
ATOM 571 C CA . ALA A 1 72 ? 2.368 5.849 -9.215 1.00 97.25 72 ALA A CA 1
ATOM 572 C C . ALA A 1 72 ? 1.474 4.873 -8.421 1.00 97.25 72 ALA A C 1
ATOM 574 O O . ALA A 1 72 ? 0.624 5.305 -7.632 1.00 97.25 72 ALA A O 1
ATOM 575 N N . GLU A 1 73 ? 1.651 3.558 -8.604 1.00 96.69 73 GLU A N 1
ATOM 576 C CA . GLU A 1 73 ? 0.966 2.536 -7.801 1.00 96.69 73 GLU A CA 1
ATOM 577 C C . GLU A 1 73 ? 1.377 2.633 -6.324 1.00 96.69 73 GLU A C 1
ATOM 579 O O . GLU A 1 73 ? 0.509 2.603 -5.443 1.00 96.69 73 GLU A O 1
ATOM 584 N N . LEU A 1 74 ? 2.675 2.794 -6.049 1.00 97.88 74 LEU A N 1
ATOM 585 C CA . LEU A 1 74 ? 3.207 2.942 -4.698 1.00 97.88 74 LEU A CA 1
ATOM 586 C C . LEU A 1 74 ? 2.595 4.156 -3.989 1.00 97.88 74 LEU A C 1
ATOM 588 O O . LEU A 1 74 ? 1.999 3.985 -2.923 1.00 97.88 74 LEU A O 1
ATOM 592 N N . ASP A 1 75 ? 2.635 5.336 -4.609 1.00 98.12 75 ASP A N 1
ATOM 593 C CA . ASP A 1 75 ? 2.052 6.568 -4.062 1.00 98.12 75 ASP A CA 1
ATOM 594 C C . ASP A 1 75 ? 0.558 6.397 -3.728 1.00 98.12 75 ASP A C 1
ATOM 596 O O . ASP A 1 75 ? 0.062 6.811 -2.669 1.00 98.12 75 ASP A O 1
ATOM 600 N N . ALA A 1 76 ? -0.192 5.745 -4.623 1.00 97.12 76 ALA A N 1
ATOM 601 C CA . ALA A 1 76 ? -1.614 5.491 -4.425 1.00 97.12 76 ALA A CA 1
ATOM 602 C C . ALA A 1 76 ? -1.878 4.550 -3.237 1.00 97.12 76 ALA A C 1
ATOM 604 O O . ALA A 1 76 ? -2.822 4.765 -2.463 1.00 97.12 76 ALA A O 1
ATOM 605 N N . VAL A 1 77 ? -1.069 3.499 -3.081 1.00 96.06 77 VAL A N 1
ATOM 606 C CA . VAL A 1 77 ? -1.196 2.540 -1.978 1.00 96.06 77 VAL A CA 1
ATOM 607 C C . VAL A 1 77 ? -0.745 3.156 -0.652 1.00 96.06 77 VAL A C 1
ATOM 609 O O . VAL A 1 77 ? -1.440 2.984 0.353 1.00 96.06 77 VAL A O 1
ATOM 612 N N . GLU A 1 78 ? 0.329 3.944 -0.632 1.00 97.81 78 GLU A N 1
ATOM 613 C CA . GLU A 1 78 ? 0.766 4.695 0.550 1.00 97.81 78 GLU A CA 1
ATOM 614 C C . GLU A 1 78 ? -0.344 5.614 1.063 1.00 97.81 78 GLU A C 1
ATOM 616 O O . GLU A 1 78 ? -0.745 5.531 2.230 1.00 97.81 78 GLU A O 1
ATOM 621 N N . ALA A 1 79 ? -0.953 6.401 0.171 1.00 97.25 79 ALA A N 1
ATOM 622 C CA . ALA A 1 79 ? -2.064 7.275 0.528 1.00 97.25 79 ALA A CA 1
ATOM 623 C C . ALA A 1 79 ? -3.264 6.503 1.112 1.00 97.25 79 ALA A C 1
ATOM 625 O O . ALA A 1 79 ? -3.938 6.986 2.034 1.00 97.25 79 ALA A O 1
ATOM 626 N N . ARG A 1 80 ? -3.556 5.297 0.603 1.00 96.69 80 ARG A N 1
ATOM 627 C CA . ARG A 1 80 ? -4.612 4.423 1.144 1.00 96.69 80 ARG A CA 1
ATOM 628 C C . ARG A 1 80 ? -4.273 3.930 2.546 1.00 96.69 80 ARG A C 1
ATOM 630 O O . ARG A 1 80 ? -5.140 4.009 3.421 1.00 96.69 80 ARG A O 1
ATOM 637 N N . VAL A 1 81 ? -3.042 3.466 2.767 1.00 97.69 81 VAL A N 1
ATOM 638 C CA . VAL A 1 81 ? -2.562 2.998 4.076 1.00 97.69 81 VAL A CA 1
ATOM 639 C C . VAL A 1 81 ? -2.645 4.125 5.101 1.00 97.69 81 VAL A C 1
ATOM 641 O O . VAL A 1 81 ? -3.308 3.946 6.122 1.00 97.69 81 VAL A O 1
ATOM 644 N N . THR A 1 82 ? -2.109 5.312 4.803 1.00 97.81 82 THR A N 1
ATOM 645 C CA . THR A 1 82 ? -2.158 6.467 5.716 1.00 97.81 82 THR A CA 1
ATOM 646 C C . THR A 1 82 ? -3.594 6.828 6.105 1.00 97.81 82 THR A C 1
ATOM 648 O O . THR A 1 82 ? -3.910 7.033 7.280 1.00 97.81 82 THR A O 1
ATOM 651 N N . ARG A 1 83 ? -4.517 6.862 5.133 1.00 96.94 83 ARG A N 1
ATOM 652 C CA . ARG A 1 83 ? -5.940 7.136 5.408 1.00 96.94 83 ARG A CA 1
ATOM 653 C C . ARG A 1 83 ? -6.582 6.037 6.254 1.00 96.94 83 ARG A C 1
ATOM 655 O O . ARG A 1 83 ? -7.413 6.336 7.116 1.00 96.94 83 ARG A O 1
ATOM 662 N N . ALA A 1 84 ? -6.251 4.775 5.994 1.00 94.88 84 ALA A N 1
ATOM 663 C CA . ALA A 1 84 ? -6.773 3.642 6.749 1.00 94.88 84 ALA A CA 1
ATOM 664 C C . ALA A 1 84 ? -6.265 3.646 8.200 1.00 94.88 84 ALA A C 1
ATOM 666 O O . ALA A 1 84 ? -7.061 3.419 9.113 1.00 94.88 84 ALA A O 1
ATOM 667 N N . GLU A 1 85 ? -4.994 3.978 8.420 1.00 97.50 85 GLU A N 1
ATOM 668 C CA . GLU A 1 85 ? -4.383 4.128 9.745 1.00 97.50 85 GLU A CA 1
ATOM 6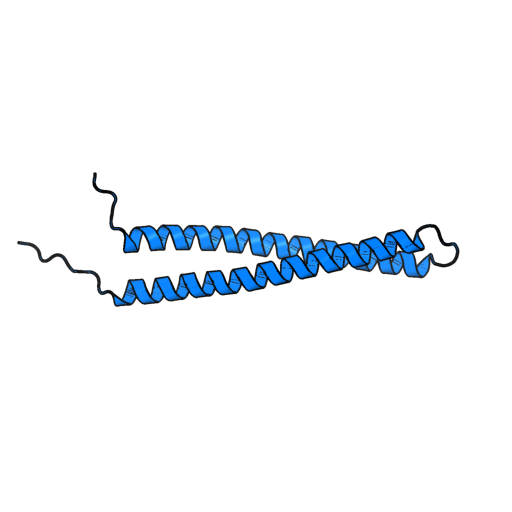69 C C . GLU A 1 85 ? -5.059 5.231 10.555 1.00 97.50 85 GLU A C 1
ATOM 671 O O . GLU A 1 85 ? -5.564 4.962 11.646 1.00 97.50 85 GLU A O 1
ATOM 676 N N . ALA A 1 86 ? -5.195 6.432 9.987 1.00 96.44 86 ALA A N 1
ATOM 677 C CA . ALA A 1 86 ? -5.854 7.553 10.658 1.00 96.44 86 ALA A CA 1
ATOM 678 C C . ALA A 1 86 ? -7.314 7.233 11.042 1.00 96.44 86 ALA A C 1
ATOM 680 O O . ALA A 1 86 ? -7.800 7.586 12.122 1.00 96.44 86 ALA A O 1
ATOM 681 N N . ARG A 1 87 ? -8.044 6.526 10.166 1.00 95.31 87 ARG A N 1
ATOM 682 C CA . ARG A 1 87 ? -9.414 6.072 10.455 1.00 95.31 87 ARG A CA 1
ATOM 683 C C . ARG A 1 87 ? -9.442 5.029 11.565 1.00 95.31 87 ARG A C 1
ATOM 685 O O . ARG A 1 87 ? -10.305 5.117 12.440 1.00 95.31 87 ARG A O 1
ATOM 692 N N . LEU A 1 88 ? -8.544 4.047 11.523 1.00 96.25 88 LEU A N 1
ATOM 693 C CA . LEU A 1 88 ? -8.465 3.001 12.535 1.00 96.25 88 LEU A CA 1
ATOM 694 C C . LEU A 1 88 ? -8.143 3.595 13.908 1.00 96.25 88 LEU A C 1
ATOM 696 O O . LEU A 1 88 ? -8.852 3.290 14.862 1.00 96.25 88 LEU A O 1
ATOM 700 N N . GLU A 1 89 ? -7.176 4.505 13.990 1.00 96.44 89 GLU A N 1
ATOM 701 C CA . GLU A 1 89 ? -6.792 5.186 15.228 1.00 96.44 89 GLU A CA 1
ATOM 702 C C . GLU A 1 89 ? -7.984 5.933 15.856 1.00 96.44 89 GLU A C 1
ATOM 704 O O . GLU A 1 89 ? -8.266 5.817 17.054 1.00 96.44 89 GLU A O 1
ATOM 709 N N . LYS A 1 90 ? -8.768 6.647 15.034 1.00 95.25 90 LYS A N 1
ATOM 710 C CA . LYS A 1 90 ? -10.022 7.277 15.478 1.00 95.25 90 LYS A CA 1
ATOM 711 C C . LYS A 1 90 ? -11.005 6.246 16.037 1.00 95.25 90 LYS A C 1
ATOM 713 O O . LYS A 1 90 ? -11.660 6.500 17.053 1.00 95.25 90 LYS A O 1
ATOM 718 N N . PHE A 1 91 ? -11.146 5.097 15.377 1.00 93.25 91 PHE A N 1
ATOM 719 C CA . PHE A 1 91 ? -12.069 4.066 15.835 1.00 93.25 91 PHE A CA 1
ATOM 720 C C . PHE A 1 91 ? -11.611 3.396 17.131 1.00 93.25 91 PHE A C 1
ATOM 722 O O . PHE A 1 91 ? -12.454 3.129 17.990 1.00 93.25 91 PHE A O 1
ATOM 729 N N . GLU A 1 92 ? -10.310 3.178 17.290 1.00 93.44 92 GLU A N 1
ATOM 730 C CA . GLU A 1 92 ? -9.694 2.611 18.489 1.00 93.44 92 GLU A CA 1
ATOM 731 C C . GLU A 1 92 ? -9.838 3.538 19.695 1.00 93.44 92 GLU A C 1
ATOM 733 O O . GLU A 1 92 ? -10.261 3.078 20.755 1.00 93.44 92 GLU A O 1
ATOM 738 N N . ARG A 1 93 ? -9.623 4.850 19.529 1.00 92.62 93 ARG A N 1
ATOM 739 C CA . ARG A 1 93 ? -9.883 5.837 20.593 1.00 92.62 93 ARG A CA 1
ATOM 740 C C . ARG A 1 93 ? -11.332 5.809 21.069 1.00 92.62 93 ARG A C 1
ATOM 742 O O . ARG A 1 93 ? -11.601 5.794 22.269 1.00 92.62 93 ARG A O 1
ATOM 749 N N . ARG A 1 94 ? -12.285 5.745 20.133 1.00 90.25 94 ARG A N 1
ATOM 750 C CA . ARG A 1 94 ? -13.706 5.611 20.483 1.00 90.25 94 ARG A CA 1
ATOM 751 C C . ARG A 1 94 ? -13.988 4.280 21.180 1.00 90.25 94 ARG A C 1
ATOM 753 O O . ARG A 1 94 ? -14.763 4.266 22.131 1.00 90.25 94 ARG A O 1
ATOM 760 N N . LEU A 1 95 ? -13.367 3.181 20.749 1.00 89.44 95 LEU A N 1
ATOM 761 C CA . LEU A 1 95 ? -13.548 1.881 21.397 1.00 89.44 95 LEU A CA 1
ATOM 762 C C . LEU A 1 95 ? -13.072 1.944 22.848 1.00 89.44 95 LEU A C 1
ATOM 764 O O . LEU A 1 95 ? -13.818 1.538 23.732 1.00 89.44 95 LEU A O 1
ATOM 768 N N . LEU A 1 96 ? -11.892 2.525 23.079 1.00 88.56 96 LEU A N 1
ATOM 769 C CA . LEU A 1 96 ? -11.340 2.725 24.413 1.00 88.56 96 LEU A CA 1
ATOM 770 C C . LEU A 1 96 ? -12.346 3.464 25.305 1.00 88.56 96 LEU A C 1
ATOM 772 O O . LEU A 1 96 ? -12.762 2.906 26.316 1.00 88.56 96 LEU A O 1
ATOM 776 N N . SER A 1 97 ? -12.853 4.624 24.860 1.00 87.12 97 SER A N 1
ATOM 777 C CA . SER A 1 97 ? -13.837 5.415 25.624 1.00 87.12 97 SER A CA 1
ATOM 778 C C . SER A 1 97 ? -15.128 4.659 25.967 1.00 87.12 97 SER A C 1
ATOM 780 O O . SER A 1 97 ? -15.720 4.884 27.018 1.00 87.12 97 SER A O 1
ATOM 782 N N . LEU A 1 98 ? -15.561 3.736 25.101 1.00 84.62 98 LEU A N 1
ATOM 783 C CA . LEU A 1 98 ? -16.754 2.914 25.319 1.00 84.62 98 LEU A CA 1
ATOM 784 C C . LEU A 1 98 ? -16.500 1.745 26.282 1.00 84.62 98 LEU A C 1
ATOM 786 O O . LEU A 1 98 ? -17.454 1.170 26.809 1.00 84.62 98 LEU A O 1
ATOM 790 N N . THR A 1 99 ? -15.236 1.363 26.470 1.00 82.12 99 THR A N 1
ATOM 791 C CA . THR A 1 99 ? -14.832 0.224 27.307 1.00 82.12 99 THR A CA 1
ATOM 792 C C . THR A 1 99 ? -14.310 0.624 28.680 1.00 82.12 99 THR A C 1
ATOM 794 O O . THR A 1 99 ? -14.516 -0.131 29.624 1.00 82.12 99 THR A O 1
ATOM 797 N N . THR A 1 100 ? -13.670 1.787 28.818 1.00 79.25 100 THR A N 1
ATOM 798 C CA . THR A 1 100 ? -13.046 2.225 30.078 1.00 79.25 100 THR A CA 1
ATOM 799 C C . THR A 1 100 ? -13.921 3.168 30.907 1.00 79.25 100 THR A C 1
ATOM 801 O O . THR A 1 100 ? -13.578 3.441 32.049 1.00 79.25 100 THR A O 1
ATOM 804 N N . GLY A 1 101 ? -15.058 3.640 30.376 1.00 64.69 101 GLY A N 1
ATOM 805 C CA . GLY A 1 101 ? -15.880 4.669 31.030 1.00 64.69 101 GLY A CA 1
ATOM 806 C C . GLY A 1 101 ? -15.242 6.070 30.967 1.00 64.69 101 GLY A C 1
ATOM 807 O O . GLY A 1 101 ? -14.108 6.200 30.495 1.00 64.69 101 GLY A O 1
ATOM 808 N N . PRO A 1 102 ? -15.971 7.139 31.359 1.00 56.81 102 PRO A N 1
ATOM 809 C CA . PRO A 1 102 ? -15.407 8.488 31.414 1.00 56.81 102 PRO A CA 1
ATOM 810 C C . PRO A 1 102 ? -14.236 8.538 32.412 1.00 56.81 102 PRO A C 1
ATOM 812 O O . PRO A 1 102 ? -14.285 7.816 33.408 1.00 56.81 102 PRO A O 1
ATOM 815 N N . PRO A 1 103 ? -13.197 9.363 32.166 1.00 55.09 103 PRO A N 1
ATOM 816 C CA . PRO A 1 103 ? -12.144 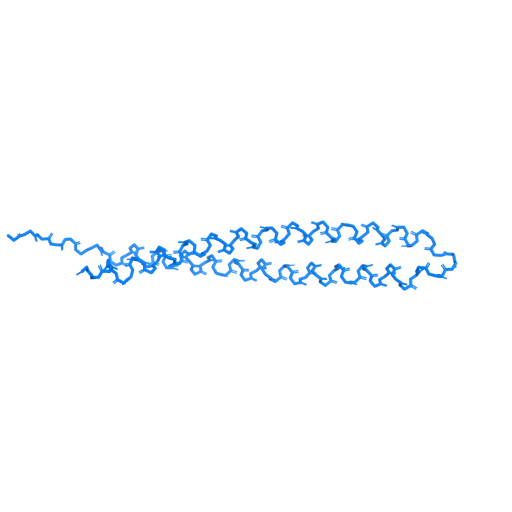9.572 33.153 1.00 55.09 103 PRO A CA 1
ATOM 817 C C . PRO A 1 103 ? -12.785 10.069 34.453 1.00 55.09 103 PRO A C 1
ATOM 819 O O . PRO A 1 103 ? -13.616 10.980 34.411 1.00 55.09 103 PRO A O 1
ATOM 822 N N . GLU A 1 104 ? -12.451 9.434 35.580 1.00 54.25 104 GLU A N 1
ATOM 823 C CA . GLU A 1 104 ? -12.842 9.938 36.897 1.00 54.25 104 GLU A CA 1
ATOM 824 C C . GLU A 1 104 ? -12.293 11.366 37.037 1.00 54.25 104 GLU A C 1
ATOM 826 O O . GLU A 1 104 ? -11.111 11.606 36.778 1.00 54.25 104 GLU A O 1
ATOM 831 N N . ALA A 1 105 ? -13.199 12.307 37.311 1.00 49.19 105 ALA A N 1
ATOM 832 C CA . ALA A 1 105 ? -12.922 13.734 37.448 1.00 49.19 105 ALA A CA 1
ATOM 833 C C . ALA A 1 105 ? -12.364 14.065 38.834 1.00 49.19 105 ALA A C 1
ATOM 835 O O . ALA A 1 105 ? -12.826 13.430 39.811 1.00 49.19 105 ALA A O 1
#